Protein AF-A0A2S9GR14-F1 (afdb_monomer)

Secondary structure (DS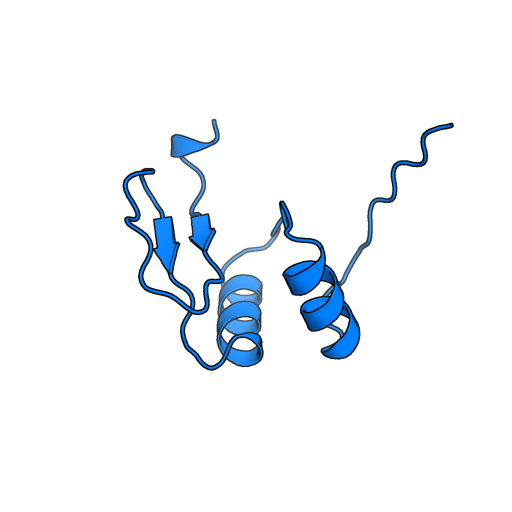SP, 8-state):
-GGGS-EEE--SS-----STTEEE--S-HHHHHHHHHHH-S-------HHHHHHHHHTT--S--------

Mean predicted aligned error: 2.83 Å

pLDDT: mean 94.8, std 3.95, range [73.88, 98.06]

Nearest PDB structures (foldseek):
  9cbj-assembly1_A  TM=3.119E-01  e=7.249E+00  Danio rerio

Solvent-accessible surface area (backbone atoms only — not comparable to full-atom values): 4827 Å² total; per-residue (Å²): 113,72,68,80,43,80,37,78,42,84,60,97,71,87,76,85,67,84,58,65,56,51,44,74,47,58,93,55,52,69,62,48,50,49,55,50,53,76,75,37,98,77,84,83,84,93,62,51,73,69,53,51,54,50,36,57,75,70,63,71,65,94,75,83,91,83,84,83,78,136

Structure (mmCIF, N/CA/C/O backbone):
data_AF-A0A2S9GR14-F1
#
_entry.id   AF-A0A2S9GR14-F1
#
loop_
_atom_site.group_PDB
_atom_site.id
_atom_site.type_symbol
_atom_site.label_atom_id
_atom_site.label_alt_id
_atom_site.label_comp_id
_atom_site.label_asym_id
_atom_site.label_entity_id
_atom_site.label_seq_id
_atom_site.pdbx_PDB_ins_code
_atom_site.Cartn_x
_atom_site.Cartn_y
_atom_site.Cartn_z
_atom_site.occupancy
_atom_site.B_iso_or_equiv
_atom_site.auth_seq_id
_atom_site.auth_comp_id
_atom_site.auth_asym_id
_atom_site.auth_atom_id
_atom_site.pdbx_PDB_model_num
ATOM 1 N N . LEU A 1 1 ? -5.001 10.745 -14.520 1.00 73.88 1 LEU A N 1
ATOM 2 C CA . LEU A 1 1 ? -5.452 9.461 -13.936 1.00 73.88 1 LEU A CA 1
ATOM 3 C C . LEU A 1 1 ? -5.053 9.319 -12.464 1.00 73.88 1 LEU A C 1
ATOM 5 O O . LEU A 1 1 ? -5.930 9.245 -11.628 1.00 73.88 1 LEU A O 1
ATOM 9 N N . PHE A 1 2 ? -3.765 9.35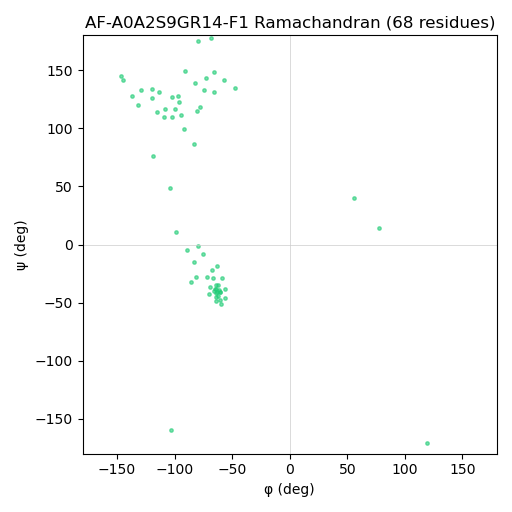0 -12.102 1.00 79.12 2 PHE A N 1
ATOM 10 C CA . PHE A 1 2 ? -3.348 9.099 -10.709 1.00 79.12 2 PHE A CA 1
ATOM 11 C C . PHE A 1 2 ? -3.945 10.050 -9.658 1.00 79.12 2 PHE A C 1
ATOM 13 O O . PHE A 1 2 ? -4.154 9.642 -8.521 1.00 79.12 2 PHE A O 1
ATOM 20 N N . ASN A 1 3 ? -4.278 11.295 -10.013 1.00 87.38 3 ASN A N 1
ATOM 21 C CA . ASN A 1 3 ? -4.903 12.242 -9.079 1.00 87.38 3 ASN A CA 1
ATOM 22 C C . ASN A 1 3 ? -6.328 11.850 -8.659 1.00 87.38 3 ASN A C 1
ATOM 24 O O . ASN A 1 3 ? -6.754 12.268 -7.593 1.00 87.38 3 ASN A O 1
ATOM 28 N N . SER A 1 4 ? -7.040 11.031 -9.441 1.00 89.19 4 SER A N 1
ATOM 29 C CA . SER A 1 4 ? -8.375 10.540 -9.072 1.00 89.19 4 SER A CA 1
ATOM 30 C C . SER A 1 4 ? -8.342 9.240 -8.263 1.00 89.19 4 SER A C 1
ATOM 32 O O . SER A 1 4 ? -9.388 8.769 -7.835 1.00 89.19 4 SER A O 1
ATOM 34 N N . VAL A 1 5 ? -7.163 8.641 -8.064 1.00 93.12 5 VAL A N 1
ATOM 35 C CA . VAL A 1 5 ? -6.999 7.388 -7.315 1.00 93.12 5 VAL A CA 1
ATOM 36 C C . VAL A 1 5 ? -6.592 7.711 -5.872 1.00 93.12 5 VAL A C 1
ATOM 38 O O . VAL A 1 5 ? -5.611 8.441 -5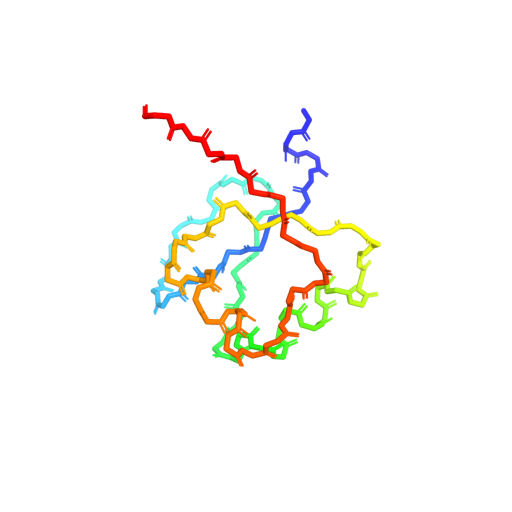.688 1.00 93.12 5 VAL A O 1
ATOM 41 N N . PRO A 1 6 ? -7.289 7.189 -4.845 1.00 96.38 6 PRO A N 1
ATOM 42 C CA . PRO A 1 6 ? -6.862 7.322 -3.452 1.00 96.38 6 PRO A CA 1
ATOM 43 C C . PRO A 1 6 ? -5.453 6.761 -3.232 1.00 96.38 6 PRO A C 1
ATOM 45 O O . PRO A 1 6 ? -5.091 5.734 -3.807 1.00 96.38 6 PRO A O 1
ATOM 48 N N . LYS A 1 7 ? -4.649 7.425 -2.399 1.00 96.81 7 LYS A N 1
ATOM 49 C CA . LYS A 1 7 ? -3.268 7.024 -2.102 1.00 96.81 7 LYS A CA 1
ATOM 50 C C . LYS A 1 7 ? -3.130 6.753 -0.619 1.00 96.81 7 LYS A C 1
ATOM 52 O O . LYS A 1 7 ? -3.417 7.611 0.209 1.00 96.81 7 LYS A O 1
ATOM 57 N N . TYR A 1 8 ? -2.633 5.572 -0.296 1.00 97.44 8 TYR A N 1
ATOM 58 C CA . TYR A 1 8 ? -2.362 5.171 1.074 1.00 97.44 8 TYR A CA 1
ATOM 59 C C . TYR A 1 8 ? -0.853 5.142 1.289 1.00 97.44 8 TYR A C 1
ATOM 61 O O . TYR A 1 8 ? -0.137 4.395 0.623 1.00 97.44 8 TYR A O 1
ATOM 69 N N . VAL A 1 9 ? -0.361 5.995 2.184 1.00 97.44 9 VAL A N 1
ATOM 70 C CA . VAL A 1 9 ? 1.073 6.196 2.409 1.00 97.44 9 VAL A CA 1
ATOM 71 C C . VAL A 1 9 ? 1.492 5.456 3.672 1.00 97.44 9 VAL A C 1
ATOM 73 O O . VAL A 1 9 ? 1.148 5.861 4.780 1.00 97.44 9 VAL A O 1
ATOM 76 N N . ALA A 1 10 ? 2.265 4.382 3.516 1.00 96.50 10 ALA A N 1
ATOM 77 C CA . ALA A 1 10 ? 2.935 3.729 4.635 1.00 96.50 10 ALA A CA 1
ATOM 78 C C . ALA A 1 10 ? 4.218 4.499 4.981 1.00 96.50 10 ALA A C 1
ATOM 80 O O . ALA A 1 10 ? 5.151 4.563 4.179 1.00 96.50 10 ALA A O 1
ATOM 81 N N . SER A 1 11 ? 4.280 5.091 6.173 1.00 95.06 11 SER A N 1
ATOM 82 C CA . SER A 1 11 ? 5.464 5.811 6.647 1.00 95.06 11 SER A CA 1
ATOM 83 C C . SER A 1 11 ? 5.624 5.668 8.154 1.00 95.06 11 SER A C 1
ATOM 85 O O . SER A 1 11 ? 4.643 5.657 8.891 1.00 95.06 11 SER A O 1
ATOM 87 N N . ARG A 1 12 ? 6.880 5.595 8.609 1.00 93.19 12 ARG A N 1
ATOM 88 C CA . ARG A 1 12 ? 7.247 5.642 10.036 1.00 93.19 12 ARG A CA 1
ATOM 89 C C . ARG A 1 12 ? 7.345 7.076 10.573 1.00 93.19 12 ARG A C 1
ATOM 91 O O . ARG A 1 12 ? 7.423 7.266 11.780 1.00 93.19 12 ARG A O 1
ATOM 98 N N . GLY A 1 13 ? 7.408 8.069 9.683 1.00 94.00 13 GLY A N 1
ATOM 99 C CA . GLY A 1 13 ? 7.503 9.488 10.026 1.00 94.00 13 GLY A CA 1
ATOM 100 C C . GLY A 1 13 ? 6.173 10.215 9.844 1.00 94.00 13 GLY A C 1
ATOM 101 O O . GLY A 1 13 ? 5.119 9.594 9.774 1.00 94.00 13 GLY A O 1
ATOM 102 N N . ARG A 1 14 ? 6.233 11.541 9.722 1.00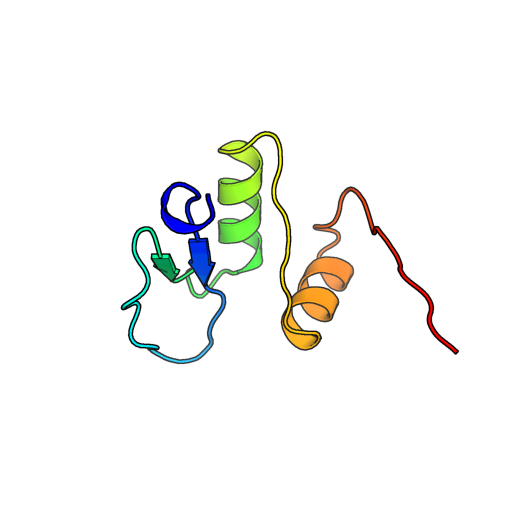 94.44 14 ARG A N 1
ATOM 103 C CA . ARG A 1 14 ? 5.083 12.397 9.390 1.00 94.44 14 ARG A CA 1
ATOM 104 C C . ARG A 1 14 ? 5.373 13.126 8.075 1.00 94.44 14 ARG A C 1
ATOM 106 O O . ARG A 1 14 ? 5.825 14.268 8.119 1.00 94.44 14 ARG A O 1
ATOM 113 N N . PRO A 1 15 ? 5.267 12.442 6.922 1.00 94.69 15 PRO A N 1
ATOM 114 C CA . PRO A 1 15 ? 5.498 13.080 5.636 1.00 94.69 15 PRO A CA 1
ATOM 115 C C . PRO A 1 15 ? 4.428 14.141 5.371 1.00 94.69 15 PRO A C 1
ATOM 117 O O . PRO A 1 15 ? 3.275 13.976 5.767 1.00 94.69 15 PRO A O 1
ATOM 120 N N . ASP A 1 16 ? 4.805 15.197 4.656 1.00 96.31 16 ASP A N 1
ATOM 121 C CA . ASP A 1 16 ? 3.819 16.067 4.025 1.00 96.31 16 ASP A CA 1
ATOM 122 C C . ASP A 1 16 ? 3.077 15.283 2.929 1.00 96.31 16 ASP A C 1
ATOM 124 O O . ASP A 1 16 ? 3.691 14.598 2.106 1.00 96.31 16 ASP A O 1
ATOM 128 N N . LEU A 1 17 ? 1.747 15.357 2.937 1.00 96.00 17 LEU A N 1
ATOM 129 C CA . LEU A 1 17 ? 0.859 14.617 2.038 1.00 96.00 17 LEU A CA 1
ATOM 130 C C . LEU A 1 17 ? 0.302 15.536 0.944 1.00 96.00 17 LEU A C 1
ATOM 132 O O . LEU A 1 17 ? -0.897 15.545 0.672 1.00 96.00 17 LEU A O 1
ATOM 136 N N . SER A 1 18 ? 1.176 16.306 0.299 1.00 94.25 18 SER A N 1
ATOM 137 C CA . SER A 1 18 ? 0.798 17.310 -0.706 1.00 94.25 18 SER A CA 1
ATOM 138 C C . SER A 1 18 ? 0.134 16.731 -1.962 1.00 94.25 18 SER A C 1
ATOM 140 O O . SER A 1 18 ? -0.559 17.443 -2.693 1.00 94.25 18 SER A O 1
ATOM 142 N N . TRP A 1 19 ? 0.288 15.429 -2.225 1.00 93.75 19 TRP A N 1
ATOM 143 C CA . TRP A 1 19 ? -0.384 14.791 -3.350 1.00 93.75 19 TRP A CA 1
ATOM 144 C C . TRP A 1 19 ? -1.862 14.521 -3.038 1.00 93.75 19 TRP A C 1
ATOM 146 O O . TRP A 1 19 ? -2.191 13.731 -2.155 1.00 93.75 19 TRP A O 1
ATOM 156 N N . SER A 1 20 ? -2.758 15.134 -3.815 1.00 93.38 20 SER A N 1
ATOM 157 C CA . SER A 1 20 ? -4.212 14.990 -3.672 1.00 93.38 20 SER A CA 1
ATOM 158 C C . SER A 1 20 ? -4.683 13.533 -3.530 1.00 93.38 20 SER A C 1
ATOM 160 O O . SER A 1 20 ? -4.258 12.632 -4.270 1.00 93.38 20 SER A O 1
ATOM 162 N N . GLY A 1 21 ? -5.578 13.322 -2.561 1.00 93.69 21 GLY A N 1
ATOM 163 C CA . GLY A 1 21 ? -6.141 12.018 -2.215 1.00 93.69 21 GLY A CA 1
ATOM 164 C C . GLY A 1 21 ? -5.210 11.124 -1.394 1.00 93.69 21 GLY A C 1
ATOM 165 O O . GLY A 1 21 ? -5.467 9.925 -1.312 1.00 93.69 21 GLY A O 1
ATOM 166 N N . SER A 1 22 ? -4.130 11.671 -0.823 1.00 97.06 22 SER A N 1
ATOM 167 C CA . SER A 1 22 ? -3.224 10.928 0.058 1.00 97.06 22 SER A CA 1
ATOM 168 C C . SER A 1 22 ? -3.735 10.850 1.491 1.00 97.06 22 SER A C 1
ATOM 170 O O . SER A 1 22 ? -4.226 11.820 2.059 1.00 97.06 22 SER A O 1
ATOM 172 N N . THR A 1 23 ? -3.585 9.681 2.097 1.00 97.12 23 THR A N 1
ATOM 173 C CA . THR A 1 23 ? -3.869 9.417 3.507 1.00 97.12 23 THR A CA 1
ATOM 174 C C . THR A 1 23 ? -2.741 8.564 4.062 1.00 97.12 23 THR A C 1
ATOM 176 O O . THR A 1 23 ? -2.387 7.539 3.478 1.00 97.12 23 THR A O 1
ATOM 179 N N . GLN A 1 24 ? -2.145 8.983 5.176 1.00 97.50 24 GLN A N 1
ATOM 180 C CA . GLN A 1 24 ? -1.131 8.175 5.844 1.00 97.50 24 GLN A CA 1
ATOM 181 C C . GLN A 1 24 ? -1.793 6.995 6.566 1.00 97.50 24 GLN A C 1
ATOM 183 O O . GLN A 1 24 ? -2.782 7.173 7.275 1.00 97.50 24 GLN A O 1
ATOM 188 N N . LEU A 1 25 ? -1.241 5.795 6.382 1.00 96.88 25 LEU A N 1
ATOM 189 C CA . LEU A 1 25 ? -1.651 4.604 7.122 1.00 96.88 25 LEU A CA 1
ATOM 190 C C . LEU A 1 25 ? -1.161 4.687 8.570 1.00 96.88 25 LEU A C 1
ATOM 192 O O . LEU A 1 25 ? -0.071 5.196 8.843 1.00 96.88 25 LEU A O 1
ATOM 196 N N . GLY A 1 26 ? -1.989 4.189 9.487 1.00 92.88 26 GLY A N 1
ATOM 197 C CA . GLY A 1 26 ? -1.711 4.190 10.918 1.00 92.88 26 GLY A CA 1
ATOM 198 C C . GLY A 1 26 ? -0.569 3.251 11.335 1.00 92.88 26 GLY A C 1
ATOM 199 O O . GLY A 1 26 ? 0.001 2.539 10.506 1.00 92.88 26 GLY A O 1
ATOM 200 N N . PRO A 1 27 ? -0.232 3.233 12.638 1.00 92.56 27 PRO A N 1
ATOM 201 C CA . PRO A 1 27 ? 0.870 2.430 13.170 1.00 92.56 27 PRO A CA 1
ATOM 202 C C . PRO A 1 27 ? 0.626 0.915 13.078 1.00 92.56 27 PRO A C 1
ATOM 204 O O . PRO A 1 27 ? 1.588 0.163 12.940 1.00 92.56 27 PRO A O 1
ATOM 207 N N . ASP A 1 28 ? -0.634 0.464 13.108 1.00 95.81 28 ASP A N 1
ATOM 208 C CA . ASP A 1 28 ? -0.996 -0.904 12.724 1.00 95.81 28 ASP A CA 1
ATOM 209 C C . ASP A 1 28 ? -1.134 -0.992 11.202 1.00 95.81 28 ASP A C 1
ATOM 211 O O . ASP A 1 28 ? -2.210 -0.825 10.622 1.00 95.81 28 ASP A O 1
ATOM 215 N N . LEU A 1 29 ? -0.002 -1.236 10.547 1.00 95.75 29 LEU A N 1
ATOM 216 C CA . LEU A 1 29 ? 0.048 -1.331 9.096 1.00 95.75 29 LEU A CA 1
ATOM 217 C C . LEU A 1 29 ? -0.788 -2.505 8.567 1.00 95.75 29 LEU A C 1
ATOM 219 O O . LEU A 1 29 ? -1.453 -2.362 7.544 1.00 95.75 29 LEU A O 1
ATOM 223 N N . ALA A 1 30 ? -0.752 -3.661 9.233 1.00 96.56 30 ALA A N 1
ATOM 224 C CA . ALA A 1 30 ? -1.430 -4.858 8.745 1.00 96.56 30 ALA A CA 1
ATOM 225 C C . ALA A 1 30 ? -2.954 -4.709 8.847 1.00 96.56 30 ALA A C 1
ATOM 227 O O . ALA A 1 30 ? -3.661 -5.060 7.901 1.00 96.56 30 ALA A O 1
ATOM 228 N N . GLY A 1 31 ? -3.461 -4.160 9.956 1.00 98.06 31 GLY A N 1
ATOM 229 C CA . GLY A 1 31 ? -4.873 -3.804 10.104 1.00 98.06 31 GLY A CA 1
ATOM 230 C C . GLY A 1 31 ? -5.316 -2.791 9.050 1.00 98.06 31 GLY A C 1
ATOM 231 O O . GLY A 1 31 ? -6.24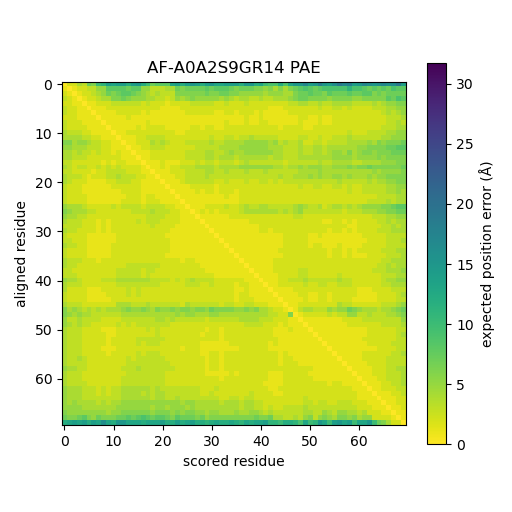5 -3.058 8.288 1.00 98.06 31 GLY A O 1
ATOM 232 N N . ALA A 1 32 ? -4.577 -1.689 8.905 1.00 98.06 32 ALA A N 1
ATOM 233 C CA . ALA A 1 32 ? -4.930 -0.638 7.954 1.00 98.06 32 ALA A CA 1
ATOM 234 C C . ALA A 1 32 ? -4.921 -1.123 6.489 1.00 98.06 32 ALA A C 1
ATOM 236 O O . ALA A 1 32 ? -5.757 -0.707 5.688 1.00 98.06 32 ALA A O 1
ATOM 237 N N . VAL A 1 33 ? -4.012 -2.031 6.116 1.00 97.62 33 VAL A N 1
ATOM 238 C CA . VAL A 1 33 ? -3.993 -2.625 4.767 1.00 97.62 33 VAL A CA 1
ATOM 239 C C . VAL A 1 33 ? -5.181 -3.561 4.537 1.00 97.62 33 VAL A C 1
ATOM 241 O O . VAL A 1 33 ? -5.729 -3.557 3.435 1.00 97.62 33 VAL A O 1
ATOM 244 N N . ARG A 1 34 ? -5.625 -4.317 5.552 1.00 97.56 34 ARG A N 1
ATOM 245 C CA . ARG A 1 34 ? -6.851 -5.130 5.444 1.00 97.56 34 ARG A CA 1
ATOM 246 C C . ARG A 1 34 ? -8.077 -4.252 5.212 1.00 97.56 34 ARG A C 1
ATOM 248 O O . ARG A 1 34 ? -8.827 -4.518 4.285 1.00 97.56 34 ARG A O 1
ATOM 255 N N . GLU A 1 35 ? -8.206 -3.143 5.934 1.00 97.88 35 GLU A N 1
ATOM 256 C CA . GLU A 1 35 ? -9.299 -2.187 5.703 1.00 97.88 35 GLU A CA 1
ATOM 257 C C . GLU A 1 35 ? -9.272 -1.582 4.291 1.00 97.88 35 GLU A C 1
ATOM 259 O O . GLU A 1 35 ? -10.314 -1.374 3.669 1.00 97.88 35 GLU A O 1
ATOM 264 N N . VAL A 1 36 ? -8.079 -1.281 3.766 1.00 97.56 36 VAL A N 1
ATOM 265 C CA . VAL A 1 36 ? -7.922 -0.807 2.382 1.00 97.56 36 VAL A CA 1
ATOM 266 C C . VAL A 1 36 ? -8.354 -1.887 1.390 1.00 97.56 36 VAL A C 1
ATOM 268 O O . VAL A 1 36 ? -9.042 -1.565 0.422 1.00 97.56 36 VAL A O 1
ATOM 271 N N . ARG A 1 37 ? -7.992 -3.149 1.636 1.00 95.88 37 ARG A N 1
ATOM 272 C CA . ARG A 1 37 ? -8.397 -4.297 0.815 1.00 95.88 37 ARG A CA 1
ATOM 273 C C . ARG A 1 37 ? -9.908 -4.534 0.857 1.00 95.88 37 ARG A C 1
ATOM 275 O O . ARG A 1 37 ? -10.489 -4.830 -0.175 1.00 95.88 37 ARG A O 1
ATOM 282 N N . ASP A 1 38 ? -10.549 -4.357 2.006 1.00 97.31 38 ASP A N 1
ATOM 283 C CA . ASP A 1 38 ? -12.001 -4.525 2.135 1.00 97.31 38 ASP A CA 1
ATOM 284 C C . ASP A 1 38 ? -12.777 -3.389 1.445 1.00 97.31 38 ASP A C 1
ATOM 286 O O . ASP A 1 38 ? -13.902 -3.580 0.985 1.00 97.31 38 ASP A O 1
ATOM 290 N N . ARG A 1 39 ? -12.173 -2.196 1.346 1.00 97.69 39 ARG A N 1
ATOM 291 C CA . ARG A 1 39 ? -12.779 -1.016 0.709 1.00 97.69 39 ARG A CA 1
ATOM 292 C C . ARG A 1 39 ? -12.667 -1.015 -0.818 1.00 97.69 39 ARG A C 1
ATOM 294 O O . ARG A 1 39 ? -13.493 -0.382 -1.472 1.00 97.69 39 ARG A O 1
ATOM 301 N N . HIS A 1 40 ? -11.640 -1.650 -1.382 1.00 96.94 40 HIS A N 1
ATOM 302 C CA . HIS A 1 40 ? -11.303 -1.540 -2.804 1.00 96.94 40 HIS A CA 1
ATOM 303 C C . HIS A 1 40 ? -11.125 -2.909 -3.450 1.00 96.94 40 HIS A C 1
ATOM 305 O O . HIS A 1 40 ? -10.358 -3.730 -2.967 1.00 96.94 40 HIS A O 1
ATOM 311 N N . GLU A 1 41 ? -11.740 -3.108 -4.615 1.00 95.88 41 GLU A N 1
ATOM 312 C CA . GLU A 1 41 ? -11.615 -4.359 -5.375 1.00 95.88 41 GLU A CA 1
ATOM 313 C C . GLU A 1 41 ? -10.175 -4.615 -5.859 1.00 95.88 41 GLU A C 1
ATOM 315 O O . GLU A 1 41 ? -9.692 -5.744 -5.839 1.00 95.88 41 GLU A O 1
ATOM 320 N N . HIS A 1 42 ? -9.467 -3.557 -6.273 1.00 95.50 42 HIS A N 1
ATOM 321 C CA . HIS A 1 42 ? -8.111 -3.649 -6.809 1.00 95.50 42 HIS A CA 1
ATOM 322 C C . HIS A 1 42 ? -7.182 -2.631 -6.150 1.00 95.50 42 HIS A C 1
ATOM 324 O O . HIS A 1 42 ? -7.365 -1.420 -6.277 1.00 95.50 42 HIS A O 1
ATOM 330 N N . VAL A 1 43 ? -6.124 -3.132 -5.510 1.00 96.50 43 VAL A N 1
ATOM 331 C CA . VAL A 1 43 ? -5.083 -2.319 -4.872 1.00 96.50 43 VAL A CA 1
ATOM 332 C C . VAL A 1 43 ? -3.737 -2.632 -5.517 1.00 96.50 43 VAL A C 1
ATOM 334 O O . VAL A 1 43 ? -3.380 -3.792 -5.724 1.00 96.50 43 VAL A O 1
ATOM 337 N N . LYS A 1 44 ? -2.970 -1.589 -5.846 1.00 96.00 44 LYS A N 1
ATOM 338 C CA . LYS A 1 44 ? -1.602 -1.718 -6.359 1.00 96.00 44 LYS A CA 1
ATOM 339 C C . LYS A 1 44 ? -0.619 -1.148 -5.348 1.00 96.00 44 LYS A C 1
ATOM 341 O O . LYS A 1 44 ? -0.786 -0.032 -4.863 1.00 96.00 44 LYS A O 1
ATOM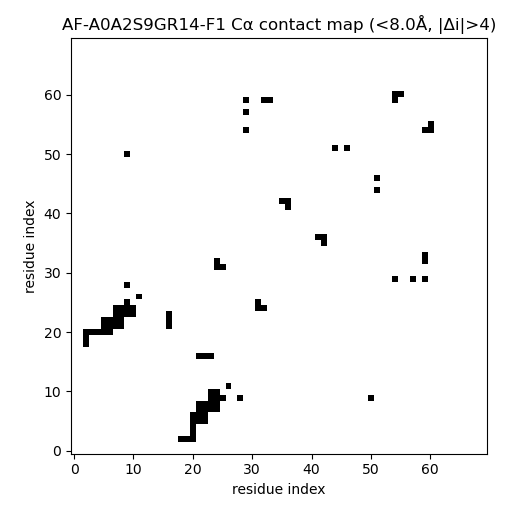 346 N N . VAL A 1 45 ? 0.427 -1.916 -5.062 1.00 96.50 45 VAL A N 1
ATOM 347 C CA . VAL A 1 45 ? 1.528 -1.493 -4.196 1.00 96.50 45 VAL A CA 1
ATOM 348 C C . VAL A 1 45 ? 2.635 -0.939 -5.082 1.00 96.50 45 VAL A C 1
ATOM 350 O O . VAL A 1 45 ? 3.273 -1.683 -5.818 1.00 96.50 45 VAL A O 1
ATOM 353 N N . ALA A 1 46 ? 2.867 0.372 -5.010 1.00 92.94 46 ALA A N 1
ATOM 354 C CA . ALA A 1 46 ? 3.935 1.033 -5.766 1.00 92.94 46 ALA A CA 1
ATOM 355 C C . ALA A 1 46 ? 5.345 0.783 -5.182 1.00 92.94 46 ALA A C 1
ATOM 357 O O . ALA A 1 46 ? 6.343 1.171 -5.781 1.00 92.94 46 ALA A O 1
ATOM 358 N N . GLY A 1 47 ? 5.434 0.161 -4.004 1.00 89.81 47 GLY A N 1
ATOM 359 C CA . GLY A 1 47 ? 6.646 0.033 -3.194 1.00 89.81 47 GLY A CA 1
ATOM 360 C C . GLY A 1 47 ? 6.452 0.691 -1.824 1.00 89.81 47 GLY A C 1
ATOM 361 O O . GLY A 1 47 ? 5.346 1.079 -1.471 1.00 89.81 47 GLY A O 1
ATOM 362 N N . SER A 1 48 ? 7.481 0.856 -0.996 1.00 94.25 48 SER A N 1
ATOM 363 C CA . SER A 1 48 ? 8.899 0.529 -1.207 1.00 94.25 48 SER A CA 1
ATOM 364 C C . SER A 1 48 ? 9.215 -0.961 -1.015 1.00 94.25 48 SER A C 1
ATOM 366 O O . SER A 1 48 ? 8.363 -1.732 -0.583 1.00 94.25 48 SER A O 1
ATOM 368 N N . LEU A 1 49 ? 10.462 -1.376 -1.275 1.00 94.94 49 LEU A N 1
ATOM 369 C CA . LEU A 1 49 ? 10.905 -2.757 -1.037 1.00 94.94 49 LEU A CA 1
ATOM 370 C C . LEU A 1 49 ? 10.693 -3.201 0.420 1.00 94.94 49 LEU A C 1
ATOM 372 O O . LEU A 1 49 ? 10.280 -4.331 0.661 1.00 94.94 49 LEU A O 1
ATOM 376 N N . ASN A 1 50 ? 10.919 -2.313 1.394 1.00 95.38 50 ASN A N 1
ATOM 377 C CA . ASN A 1 50 ? 10.662 -2.636 2.797 1.00 95.38 50 ASN A CA 1
ATOM 378 C C . ASN A 1 50 ? 9.163 -2.843 3.066 1.00 95.38 50 ASN A C 1
ATOM 380 O O . ASN A 1 50 ? 8.804 -3.789 3.761 1.00 95.38 50 ASN A O 1
ATOM 384 N N . LEU A 1 51 ? 8.290 -2.023 2.463 1.00 96.50 51 LEU A N 1
ATOM 385 C CA . LEU A 1 51 ? 6.845 -2.246 2.541 1.00 96.50 51 LEU A CA 1
ATOM 386 C C . LEU A 1 51 ? 6.471 -3.599 1.924 1.00 96.50 51 LEU A C 1
ATOM 388 O O . LEU A 1 51 ? 5.779 -4.382 2.565 1.00 96.50 51 LEU A O 1
ATOM 392 N N . VAL A 1 52 ? 6.976 -3.908 0.727 1.00 97.06 52 VAL A N 1
ATOM 393 C CA . VAL A 1 52 ? 6.731 -5.194 0.052 1.00 97.06 52 VAL A CA 1
ATOM 394 C C . VAL A 1 52 ? 7.156 -6.371 0.934 1.00 97.06 52 VAL A C 1
ATOM 396 O O . VAL A 1 52 ? 6.381 -7.307 1.109 1.00 97.06 52 VAL A O 1
ATOM 399 N N . GLN A 1 53 ? 8.341 -6.315 1.547 1.00 96.31 53 GLN A N 1
ATOM 400 C CA . GLN A 1 53 ? 8.817 -7.360 2.462 1.00 96.31 53 GLN A CA 1
ATOM 401 C C . GLN A 1 53 ? 7.895 -7.545 3.674 1.00 96.31 53 GLN A C 1
ATOM 403 O O . GLN A 1 53 ? 7.629 -8.681 4.070 1.00 96.31 53 GLN A O 1
ATOM 408 N N . THR A 1 54 ? 7.394 -6.453 4.257 1.00 96.06 54 THR A N 1
ATOM 409 C CA . THR A 1 54 ? 6.429 -6.517 5.363 1.00 96.06 54 THR A CA 1
ATOM 410 C C . THR A 1 54 ? 5.120 -7.158 4.915 1.00 96.06 54 THR A C 1
ATOM 412 O O . THR A 1 54 ? 4.659 -8.102 5.547 1.00 96.06 54 THR A O 1
ATOM 415 N N . LEU A 1 55 ? 4.552 -6.722 3.790 1.00 97.00 55 LEU A N 1
ATOM 416 C CA . LEU A 1 55 ? 3.291 -7.269 3.279 1.00 97.00 55 LEU A CA 1
ATOM 417 C C . LEU A 1 55 ? 3.403 -8.752 2.894 1.00 97.00 55 LEU A C 1
ATOM 419 O O . LEU A 1 55 ? 2.463 -9.509 3.122 1.00 97.00 55 LEU A O 1
ATOM 423 N N . LEU A 1 56 ? 4.550 -9.193 2.369 1.00 97.12 56 LEU A N 1
ATOM 424 C CA . LEU A 1 56 ? 4.817 -10.613 2.113 1.00 97.12 56 LEU A CA 1
ATOM 425 C C . LEU A 1 56 ? 4.847 -11.433 3.406 1.00 97.12 56 LEU A C 1
ATOM 427 O O . LEU A 1 56 ? 4.230 -12.496 3.470 1.00 97.12 56 LEU A O 1
ATOM 431 N N . ARG A 1 57 ? 5.530 -10.935 4.445 1.00 97.44 57 ARG A N 1
ATOM 432 C CA . ARG A 1 57 ? 5.600 -11.592 5.761 1.00 97.44 57 ARG A CA 1
ATOM 433 C C . ARG A 1 57 ? 4.216 -11.744 6.389 1.00 97.44 57 ARG A C 1
ATOM 435 O O . ARG A 1 57 ? 3.903 -12.804 6.920 1.00 97.44 57 ARG A O 1
ATOM 442 N N . GLU A 1 58 ? 3.394 -10.709 6.258 1.00 97.50 58 GLU A N 1
ATOM 443 C CA . GLU A 1 58 ? 2.013 -10.6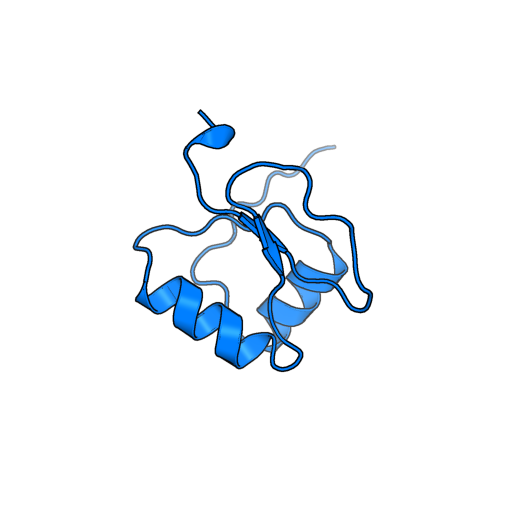73 6.747 1.00 97.50 58 GLU A CA 1
ATOM 444 C C . GLU A 1 58 ? 1.015 -11.406 5.829 1.00 97.50 58 GLU A C 1
ATOM 446 O O . GLU A 1 58 ? -0.171 -11.479 6.148 1.00 97.50 58 GLU A O 1
ATOM 451 N N . LYS A 1 59 ? 1.475 -11.969 4.699 1.00 97.00 59 LYS A N 1
ATOM 452 C CA . LYS A 1 59 ? 0.649 -12.658 3.689 1.00 97.00 59 LYS A CA 1
ATOM 453 C C . LYS A 1 59 ? -0.490 -11.787 3.137 1.00 97.00 59 LYS A C 1
ATOM 455 O O . LYS A 1 59 ? -1.599 -12.264 2.921 1.00 97.00 59 LYS A O 1
ATOM 460 N N . LEU A 1 60 ? -0.207 -10.507 2.904 1.00 97.00 60 LEU A N 1
ATOM 461 C CA . LEU A 1 60 ? -1.174 -9.498 2.447 1.00 97.00 60 LEU A CA 1
ATOM 462 C C . LEU A 1 60 ? -1.128 -9.231 0.933 1.00 97.00 60 LEU A C 1
ATOM 464 O O . LEU A 1 60 ? -1.727 -8.270 0.460 1.00 97.00 60 LEU A O 1
ATOM 468 N N . PHE A 1 61 ? -0.420 -10.061 0.167 1.00 96.31 61 PHE A N 1
ATOM 469 C CA . PHE A 1 61 ? -0.482 -10.045 -1.292 1.00 96.31 61 PHE A CA 1
ATOM 470 C C . PHE A 1 61 ? -1.344 -11.194 -1.802 1.00 96.31 61 PHE A C 1
ATOM 472 O O . PHE A 1 61 ? -1.062 -12.352 -1.506 1.00 96.31 61 PHE A O 1
ATOM 479 N N . ASP A 1 62 ? -2.326 -10.872 -2.641 1.00 95.94 62 ASP A N 1
ATOM 480 C CA . ASP A 1 62 ? -3.091 -11.870 -3.394 1.00 95.94 62 ASP A CA 1
ATOM 481 C C . ASP A 1 62 ? -2.384 -12.252 -4.720 1.00 95.94 62 ASP A C 1
ATOM 483 O O . ASP A 1 62 ? -2.469 -13.391 -5.176 1.00 95.94 62 ASP A O 1
ATOM 487 N N . ARG A 1 63 ? -1.654 -11.313 -5.349 1.00 95.81 63 ARG A N 1
ATOM 488 C CA . ARG A 1 63 ? -0.912 -11.513 -6.611 1.00 95.81 63 ARG A CA 1
ATOM 489 C C . ARG A 1 63 ? 0.394 -10.716 -6.626 1.00 95.81 63 ARG A C 1
ATOM 491 O O . ARG A 1 63 ? 0.420 -9.564 -6.197 1.00 95.81 63 ARG A O 1
ATOM 498 N N . LEU A 1 64 ? 1.449 -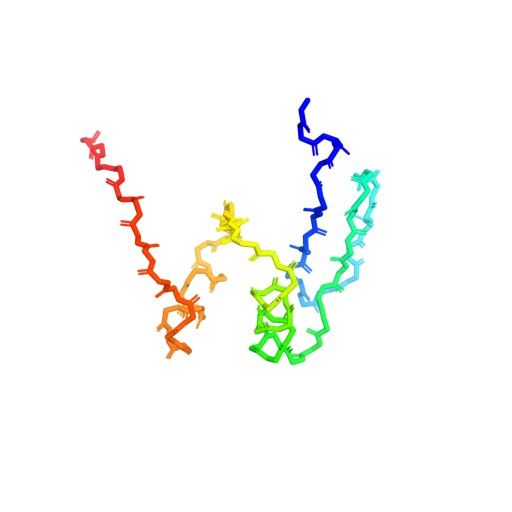11.312 -7.185 1.00 95.25 64 LEU A N 1
ATOM 499 C CA . LEU A 1 64 ? 2.722 -10.653 -7.486 1.00 95.25 64 LEU A CA 1
ATOM 500 C C . LEU A 1 64 ? 2.946 -10.633 -9.000 1.00 95.25 64 LEU A C 1
ATOM 502 O O . LEU A 1 64 ? 3.134 -11.680 -9.615 1.00 95.25 64 LEU A O 1
ATOM 506 N N . ASP A 1 65 ? 2.950 -9.437 -9.583 1.00 94.06 65 ASP A N 1
ATOM 507 C CA . ASP A 1 65 ? 3.304 -9.224 -10.986 1.00 94.06 65 ASP A CA 1
ATOM 508 C C . ASP A 1 65 ? 4.817 -8.932 -11.056 1.00 94.06 65 ASP A C 1
ATOM 510 O O . ASP A 1 65 ? 5.252 -7.819 -10.757 1.00 94.06 65 ASP A O 1
ATOM 514 N N . LEU A 1 66 ? 5.638 -9.93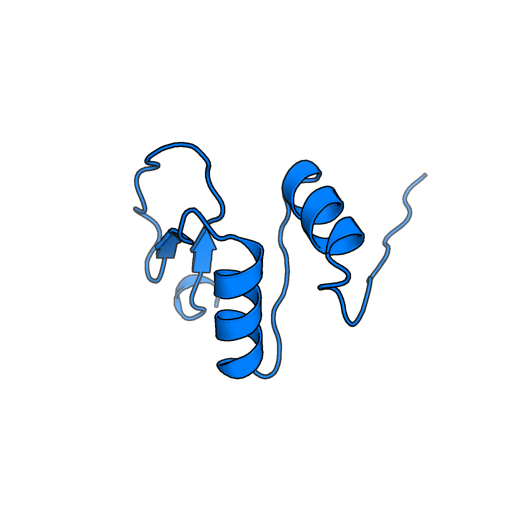6 -11.391 1.00 93.62 66 LEU A N 1
ATOM 515 C CA . LEU A 1 66 ? 7.103 -9.818 -11.404 1.00 93.62 66 LEU A CA 1
ATOM 516 C C . LEU A 1 66 ? 7.631 -9.500 -12.802 1.00 93.62 66 LEU A C 1
ATOM 518 O O . LEU A 1 66 ? 7.417 -10.254 -13.748 1.00 93.62 66 LEU A O 1
ATOM 522 N N . TRP A 1 67 ? 8.352 -8.388 -12.909 1.00 93.38 67 TRP A N 1
ATOM 523 C CA . TRP A 1 67 ? 8.998 -7.947 -14.140 1.00 93.38 67 TRP A CA 1
ATOM 524 C C . TRP A 1 67 ? 10.502 -8.132 -13.958 1.00 93.38 67 TRP A C 1
ATOM 526 O O . TRP A 1 67 ? 11.117 -7.450 -13.139 1.00 93.38 67 TRP A O 1
ATOM 536 N N . VAL A 1 68 ? 11.077 -9.097 -14.673 1.00 95.25 68 VAL A N 1
ATOM 537 C CA . VAL A 1 68 ? 12.495 -9.457 -14.561 1.00 95.25 68 VAL A CA 1
ATOM 538 C C . VAL A 1 68 ? 13.252 -8.811 -15.717 1.00 95.25 68 VAL A C 1
ATOM 540 O O . VAL A 1 68 ? 12.987 -9.102 -16.881 1.00 95.25 68 VAL A O 1
ATOM 543 N N . HIS A 1 69 ? 14.170 -7.912 -15.383 1.00 87.25 69 HIS A N 1
ATOM 544 C CA . HIS A 1 69 ? 15.143 -7.343 -16.313 1.00 87.25 69 HIS A CA 1
ATOM 545 C C . HIS A 1 69 ? 16.414 -8.209 -16.285 1.00 87.25 69 HIS A C 1
ATOM 547 O O . HIS A 1 69 ? 16.709 -8.780 -15.231 1.00 87.25 69 HIS A O 1
ATOM 553 N N . PRO A 1 70 ? 17.169 -8.323 -17.390 1.00 89.88 70 PRO A N 1
ATOM 554 C CA . PRO A 1 70 ? 18.619 -8.401 -17.285 1.00 89.88 70 PRO A CA 1
ATOM 555 C C . PRO A 1 70 ? 19.149 -7.126 -16.631 1.00 89.88 70 PRO A C 1
ATOM 557 O O . PRO A 1 70 ? 19.062 -6.089 -17.308 1.00 89.88 70 PRO A O 1
#

Sequence (70 aa):
LFNSVPKYVASRGRPDLSWSGSTQLGPDLAGAVREVRDRHEHVKVAGSLNLVQTLLREKLFDRLDLWVHP

Foldseek 3Di:
DVLVDAAEDEDPDDDDPPRHNYDYFDPPNLVSLVVVVVVDVDDDDPDDPVVVVVCVVSVVDPDDDDDDDD

Radius of gyration: 12.83 Å; Cα contacts (8 Å, |Δi|>4): 46; chains: 1; bounding box: 31×30×30 Å